Protein AF-A0A2M7B296-F1 (afdb_monomer_lite)

Radius of gyration: 22.3 Å; chains: 1; bounding box: 79×42×44 Å

Secondary structure (DSSP, 8-state):
-HHHHHHHHHHHHHH--------------SS-EEEEEESSSSHHHHHHHHHHHHHHHHTT-EEPPPPPP-EE---S--EEEEE-TTT--EEEE-----PPP---EES-HHHHHHH---SEEEEEETTTEEEEEETTTTEEEEEEE----SS--HHHHHHHHHHHTTSS-----

Foldseek 3Di:
DVVVVVVVVVVCVVVVPPPPPDPPPDPADPQFEEEEAEQFPDPQSVVQSVLLVVLCVVVVHHYDDQPDFDFDFPPAPWDFDDQDLVPSDRDTDRDPDDDDDRGRGRPRVLVSLVRDPGQWYWYGYPPAWIWIAGSVVRDTLDTGGDDDDPVDDSNVSVNVSCCSVVVDPPPDD

Sequence (173 aa):
MIKKFLLFIFAVLLFGCATTRFIVLRDVPKNPVVTVIPATMDKKDLEVADEVTQALINNRVKVIERPAMITQTTKANIKQTGWNPDTGVLGAVTGSGVKGESVSQIGDIVEVYSKTTADYIFVAQYPNRLKIVKRDSNEILFSDIIHSDTNFNIGTDIREILVNLGIIPDIKK

Structure (mmCIF, N/CA/C/O backbone):
data_AF-A0A2M7B296-F1
#
_entry.id   AF-A0A2M7B296-F1
#
loop_
_atom_site.group_PDB
_atom_site.id
_atom_site.type_symbol
_atom_site.label_atom_id
_atom_site.label_alt_id
_atom_site.label_comp_id
_atom_site.label_asym_id
_atom_site.label_entity_id
_atom_site.label_seq_id
_atom_site.pdbx_PDB_ins_code
_atom_site.Cartn_x
_atom_site.Cartn_y
_atom_site.Cartn_z
_atom_site.occupancy
_atom_site.B_iso_or_equiv
_atom_site.auth_seq_id
_atom_site.auth_comp_id
_atom_site.auth_asym_id
_atom_site.auth_atom_id
_atom_site.pdbx_PDB_model_num
ATOM 1 N N . MET A 1 1 ? -62.409 9.547 -1.373 1.00 62.06 1 MET A N 1
ATOM 2 C CA . MET A 1 1 ? -61.189 9.914 -0.608 1.00 62.06 1 MET A CA 1
ATOM 3 C C . MET A 1 1 ? -60.079 8.860 -0.681 1.00 62.06 1 MET A C 1
ATOM 5 O O . MET A 1 1 ? -58.931 9.248 -0.837 1.00 62.06 1 MET A O 1
ATOM 9 N N . ILE A 1 2 ? -60.395 7.559 -0.691 1.00 76.00 2 ILE A N 1
ATOM 10 C CA . ILE A 1 2 ? -59.422 6.442 -0.741 1.00 76.00 2 ILE A CA 1
ATOM 11 C C . ILE A 1 2 ? -58.392 6.505 -1.890 1.00 76.00 2 ILE A C 1
ATOM 13 O O . ILE A 1 2 ? -57.214 6.254 -1.658 1.00 76.00 2 ILE A O 1
ATOM 17 N N . LYS A 1 3 ? -58.779 6.923 -3.107 1.00 72.38 3 LYS A N 1
ATOM 18 C CA . LYS A 1 3 ? -57.836 7.018 -4.245 1.00 72.38 3 LYS A CA 1
ATOM 19 C C . LYS A 1 3 ? -56.689 8.016 -4.027 1.00 72.38 3 LYS A C 1
ATOM 21 O O . LYS A 1 3 ? -55.588 7.770 -4.499 1.00 72.38 3 LYS A O 1
ATOM 26 N N . LYS A 1 4 ? -56.924 9.121 -3.306 1.00 79.25 4 LYS A N 1
ATOM 27 C CA . LYS A 1 4 ? -55.879 10.128 -3.034 1.00 79.25 4 LYS A CA 1
ATOM 28 C C . LYS A 1 4 ? -54.903 9.655 -1.953 1.00 79.25 4 LYS A C 1
ATOM 30 O O . LYS A 1 4 ? -53.720 9.954 -2.033 1.00 79.25 4 LYS A O 1
ATOM 35 N N . PHE A 1 5 ? -55.393 8.870 -0.994 1.00 83.94 5 PHE A N 1
ATOM 36 C CA . PHE A 1 5 ? -54.572 8.281 0.063 1.00 83.94 5 PHE A CA 1
ATOM 37 C C . PHE A 1 5 ? -53.635 7.190 -0.478 1.00 83.94 5 PHE A C 1
ATOM 39 O O . PHE A 1 5 ? -52.455 7.170 -0.141 1.00 83.94 5 PHE A O 1
ATOM 46 N N . LEU A 1 6 ? -54.123 6.348 -1.398 1.00 84.44 6 LEU A N 1
ATOM 47 C CA . LEU A 1 6 ? -53.304 5.309 -2.032 1.00 84.44 6 LEU A CA 1
ATOM 48 C C . LEU A 1 6 ? -52.161 5.901 -2.877 1.00 84.44 6 LEU A C 1
ATOM 50 O O . LEU A 1 6 ? -51.044 5.394 -2.865 1.00 84.44 6 LEU A O 1
ATOM 54 N N . LEU A 1 7 ? -52.436 7.006 -3.578 1.00 83.94 7 LEU A N 1
ATOM 55 C CA . LEU A 1 7 ? -51.459 7.691 -4.429 1.00 83.94 7 LEU A CA 1
ATOM 56 C C . LEU A 1 7 ? -50.367 8.384 -3.596 1.00 83.94 7 LEU A C 1
ATOM 58 O O . LEU A 1 7 ? -49.206 8.400 -3.992 1.00 83.94 7 LEU A O 1
ATOM 62 N N . PHE A 1 8 ? -50.720 8.876 -2.404 1.00 83.81 8 PHE A N 1
ATOM 63 C CA . PHE A 1 8 ? -49.760 9.436 -1.452 1.00 83.81 8 PHE A CA 1
ATOM 64 C C . PHE A 1 8 ? -48.813 8.367 -0.885 1.00 83.81 8 PHE A C 1
ATOM 66 O O . PHE A 1 8 ? -47.603 8.575 -0.865 1.00 83.81 8 PHE A O 1
ATOM 73 N N . ILE A 1 9 ? -49.333 7.194 -0.506 1.00 83.06 9 ILE A N 1
ATOM 74 C CA . ILE A 1 9 ? -48.504 6.069 -0.035 1.00 83.06 9 ILE A CA 1
ATOM 75 C C . ILE A 1 9 ? -47.551 5.589 -1.139 1.00 83.06 9 ILE A C 1
ATOM 77 O O . ILE A 1 9 ? -46.378 5.329 -0.872 1.00 83.06 9 ILE A O 1
ATOM 81 N N . PHE A 1 10 ? -48.027 5.522 -2.385 1.00 80.81 10 PHE A N 1
ATOM 82 C CA . PHE A 1 10 ? -47.198 5.116 -3.519 1.00 80.81 10 PHE A CA 1
ATOM 83 C C . PHE A 1 10 ? -46.075 6.123 -3.814 1.00 80.81 10 PHE A C 1
ATOM 85 O O . PHE A 1 10 ? -44.950 5.724 -4.097 1.00 80.81 10 PHE A O 1
ATOM 92 N N . ALA A 1 11 ? -46.342 7.426 -3.674 1.00 81.06 11 ALA A N 1
ATOM 93 C CA . ALA A 1 11 ? -45.312 8.454 -3.808 1.00 81.06 11 ALA A CA 1
ATOM 94 C C . ALA A 1 11 ? -44.238 8.334 -2.710 1.00 81.06 11 ALA A C 1
ATOM 96 O O . ALA A 1 11 ? -43.049 8.370 -3.014 1.00 81.06 11 ALA A O 1
ATOM 97 N N . VAL A 1 12 ? -44.627 8.112 -1.450 1.00 80.19 12 VAL A N 1
ATOM 98 C CA . VAL A 1 12 ? -43.670 7.952 -0.337 1.00 80.19 12 VAL A CA 1
ATOM 99 C C . VAL A 1 12 ? -42.777 6.716 -0.522 1.00 80.19 12 VAL A C 1
ATOM 101 O O . VAL A 1 12 ? -41.584 6.783 -0.237 1.00 80.19 12 VAL A O 1
ATOM 104 N N . LEU A 1 13 ? -43.311 5.617 -1.068 1.00 76.38 13 LEU A N 1
ATOM 105 C CA . LEU A 1 13 ? -42.523 4.418 -1.386 1.00 76.38 13 LEU A CA 1
ATOM 106 C C . LEU A 1 13 ? -41.502 4.645 -2.512 1.00 76.38 13 LEU A C 1
ATOM 108 O O . LEU A 1 13 ? -40.420 4.066 -2.465 1.00 76.38 13 LEU A O 1
ATOM 112 N N . LEU A 1 14 ? -41.805 5.505 -3.491 1.00 72.88 14 LEU A N 1
ATOM 113 C CA . LEU A 1 14 ? -40.883 5.818 -4.591 1.00 72.88 14 LEU A CA 1
ATOM 114 C C . LEU A 1 14 ? -39.759 6.782 -4.180 1.00 72.88 14 LEU A C 1
ATOM 116 O O . LEU A 1 14 ? -38.642 6.656 -4.674 1.00 72.88 14 LEU A O 1
ATOM 120 N N . PHE A 1 15 ? -40.021 7.711 -3.257 1.00 69.25 15 PHE A N 1
ATOM 121 C CA . PHE A 1 15 ? -39.001 8.642 -2.748 1.00 69.25 15 PHE A CA 1
ATOM 122 C C . PHE A 1 15 ? -38.213 8.098 -1.543 1.00 69.25 15 PHE A C 1
ATOM 124 O O . PHE A 1 15 ? -37.202 8.681 -1.158 1.00 69.25 15 PHE A O 1
ATOM 131 N N . GLY A 1 16 ? -38.637 6.970 -0.964 1.00 59.12 16 GLY A N 1
ATOM 132 C CA . GLY A 1 16 ? -37.998 6.334 0.191 1.00 59.12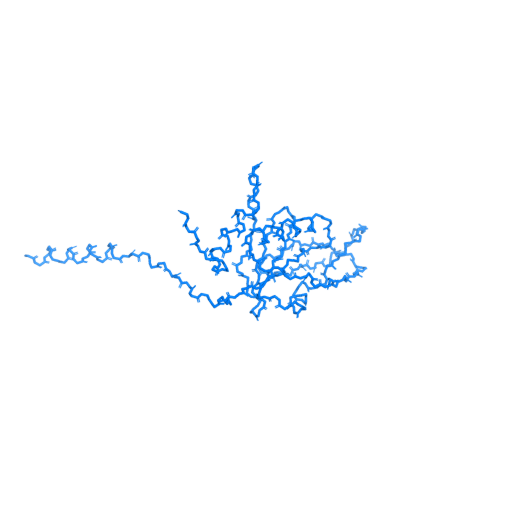 16 GLY A CA 1
ATOM 133 C C . GLY A 1 16 ? -36.736 5.521 -0.114 1.00 59.12 16 GLY A C 1
ATOM 134 O O . GLY A 1 16 ? -36.112 5.017 0.818 1.00 59.12 16 GLY A O 1
ATOM 135 N N . CYS A 1 17 ? -36.319 5.400 -1.380 1.00 64.12 17 CYS A N 1
ATOM 136 C CA . CYS A 1 17 ? -35.066 4.738 -1.750 1.00 64.12 17 CYS A CA 1
ATOM 137 C C . CYS A 1 17 ? -33.862 5.664 -1.493 1.00 64.12 17 CYS A C 1
ATOM 139 O O . CYS A 1 17 ? -33.096 6.000 -2.395 1.00 64.12 17 CYS A O 1
ATOM 141 N N . ALA A 1 18 ? -33.709 6.119 -0.248 1.00 59.28 18 ALA A N 1
ATOM 142 C CA . ALA A 1 18 ? -32.487 6.757 0.204 1.00 59.28 18 ALA A CA 1
ATOM 143 C C . ALA A 1 18 ? -31.373 5.713 0.103 1.00 59.28 18 ALA A C 1
ATOM 145 O O . ALA A 1 18 ? -31.407 4.690 0.784 1.00 59.28 18 ALA A O 1
ATOM 146 N N . THR A 1 19 ? -30.406 5.954 -0.780 1.00 58.03 19 THR A N 1
ATOM 147 C CA . THR A 1 19 ? -29.192 5.149 -0.922 1.00 58.03 19 THR A CA 1
ATOM 148 C C . THR A 1 19 ? -28.532 4.997 0.443 1.00 58.03 19 THR A C 1
ATOM 150 O O . THR A 1 19 ? -27.867 5.917 0.926 1.00 58.03 19 THR A O 1
ATOM 153 N N . THR A 1 20 ? -28.731 3.850 1.087 1.00 54.12 20 THR A N 1
ATOM 154 C CA . THR A 1 20 ? -28.032 3.491 2.314 1.00 54.12 20 THR A CA 1
ATOM 155 C C . THR A 1 20 ? -26.562 3.344 1.956 1.00 54.12 20 THR A C 1
ATOM 157 O O . THR A 1 20 ? -26.158 2.367 1.326 1.00 54.12 20 THR A O 1
ATOM 160 N N . ARG A 1 21 ? -25.751 4.349 2.299 1.00 47.59 21 ARG A N 1
ATOM 161 C CA . ARG A 1 21 ? -24.296 4.235 2.218 1.00 47.59 21 ARG A CA 1
ATOM 162 C C . ARG A 1 21 ? -23.874 3.239 3.289 1.00 47.59 21 ARG A C 1
ATOM 164 O O . ARG A 1 21 ? -23.892 3.559 4.474 1.00 47.59 21 ARG A O 1
ATOM 171 N N . PHE A 1 22 ? -23.549 2.023 2.872 1.00 44.50 22 PHE A N 1
ATOM 172 C CA . PHE A 1 22 ? -22.968 1.028 3.757 1.00 44.50 22 PHE A CA 1
ATOM 173 C C . PHE A 1 22 ? -21.564 1.500 4.132 1.00 44.50 22 PHE A C 1
ATOM 175 O O . PHE A 1 22 ? -20.639 1.436 3.327 1.00 44.50 22 PHE A O 1
ATOM 182 N N . ILE A 1 23 ? -21.409 2.010 5.352 1.00 50.62 23 ILE A N 1
ATOM 183 C CA . ILE A 1 23 ? -20.090 2.139 5.963 1.00 50.62 23 ILE A CA 1
ATOM 184 C C . ILE A 1 23 ? -19.728 0.724 6.396 1.00 50.62 23 ILE A C 1
ATOM 186 O O . ILE A 1 23 ? -20.222 0.233 7.410 1.00 50.62 23 ILE A O 1
ATOM 190 N N . VAL A 1 24 ? -18.928 0.030 5.586 1.00 55.19 24 VAL A N 1
ATOM 191 C CA . VAL A 1 24 ? -18.337 -1.236 6.015 1.00 55.19 24 VAL A CA 1
ATOM 192 C C . VAL A 1 24 ? -17.384 -0.882 7.151 1.00 55.19 24 VAL A C 1
ATOM 194 O O . VAL A 1 24 ? -16.341 -0.273 6.919 1.00 55.19 24 VAL A O 1
ATOM 197 N N . LEU A 1 25 ? -17.782 -1.195 8.386 1.00 58.84 25 LEU A N 1
ATOM 198 C CA . LEU A 1 25 ? -16.917 -1.110 9.560 1.00 58.84 25 LEU A CA 1
ATOM 199 C C . LEU A 1 25 ? -15.736 -2.049 9.316 1.00 58.84 25 LEU A C 1
ATOM 201 O O . LEU A 1 25 ? -15.848 -3.262 9.483 1.00 58.84 25 LEU A O 1
ATOM 205 N N . ARG A 1 26 ? -14.622 -1.492 8.843 1.00 67.12 26 ARG A N 1
ATOM 206 C CA . ARG A 1 26 ? -13.379 -2.236 8.680 1.00 67.12 26 ARG A CA 1
ATOM 207 C C . ARG A 1 26 ? -12.678 -2.308 10.024 1.00 67.12 26 ARG A C 1
ATOM 209 O O . ARG A 1 26 ? -12.535 -1.300 10.712 1.00 67.12 26 ARG A O 1
ATOM 216 N N . ASP A 1 27 ? -12.229 -3.506 10.370 1.00 78.44 27 ASP A N 1
ATOM 217 C CA . ASP A 1 27 ? -11.342 -3.715 11.506 1.00 78.44 27 ASP A CA 1
ATOM 218 C C . ASP A 1 27 ? -9.942 -3.205 11.133 1.00 78.44 27 ASP A C 1
ATOM 220 O O . ASP A 1 27 ? -9.157 -3.903 10.473 1.00 78.44 27 ASP A O 1
ATOM 224 N N . VAL A 1 28 ? -9.701 -1.930 11.451 1.00 81.38 28 VAL A N 1
ATOM 225 C CA . VAL A 1 28 ? -8.430 -1.231 11.255 1.00 81.38 28 VAL A CA 1
ATOM 226 C C . VAL A 1 28 ? -7.710 -1.167 12.606 1.00 81.38 28 VAL A C 1
ATOM 228 O O . VAL A 1 28 ? -8.275 -0.640 13.569 1.00 81.38 28 VAL A O 1
ATOM 231 N N . PRO A 1 29 ? -6.459 -1.654 12.702 1.00 84.12 29 PRO A N 1
ATOM 232 C CA . PRO A 1 29 ? -5.668 -1.543 13.922 1.00 84.12 29 PRO A CA 1
ATOM 233 C C . PRO A 1 29 ? -5.541 -0.089 14.384 1.00 84.12 29 PRO A C 1
ATOM 235 O O . PRO A 1 29 ? -5.391 0.819 13.573 1.00 84.12 29 PRO A O 1
ATOM 238 N N . LYS A 1 30 ? -5.524 0.142 15.703 1.00 81.75 30 LYS A N 1
ATOM 239 C CA . LYS A 1 30 ? -5.441 1.497 16.284 1.00 81.75 30 LYS A CA 1
ATOM 240 C C . LYS A 1 30 ? -4.191 2.280 15.846 1.00 81.75 30 LYS A C 1
ATOM 242 O O . LYS A 1 30 ? -4.230 3.503 15.804 1.00 81.75 30 LYS A O 1
ATOM 247 N N . ASN A 1 31 ? -3.094 1.579 15.555 1.00 85.56 31 ASN A N 1
ATOM 248 C CA . ASN A 1 31 ? -1.836 2.148 15.071 1.00 85.56 31 ASN A CA 1
ATOM 249 C C . ASN A 1 31 ? -1.339 1.317 13.879 1.00 85.56 31 ASN A C 1
ATOM 251 O O . ASN A 1 31 ? -0.482 0.454 14.077 1.00 85.56 31 ASN A O 1
ATOM 255 N N . PRO A 1 32 ? -1.892 1.530 12.676 1.00 89.06 32 PRO A N 1
ATOM 256 C CA . PRO A 1 32 ? -1.582 0.695 11.531 1.00 89.06 32 PRO A CA 1
ATOM 257 C C . PRO A 1 32 ? -0.130 0.900 11.093 1.00 89.06 32 PRO A C 1
ATOM 259 O O . PRO A 1 32 ? 0.356 2.027 10.957 1.00 89.06 32 PRO A O 1
ATOM 262 N N . VAL A 1 33 ? 0.560 -0.211 10.878 1.00 92.44 33 VAL A N 1
ATOM 263 C CA . VAL A 1 33 ? 1.935 -0.270 10.398 1.00 92.44 33 VAL A CA 1
ATOM 264 C C . VAL A 1 33 ? 1.926 -0.707 8.944 1.00 92.44 33 VAL A C 1
ATOM 266 O O . VAL A 1 33 ? 1.234 -1.655 8.576 1.00 92.44 33 VAL A O 1
ATOM 269 N N . VAL A 1 34 ? 2.701 -0.029 8.106 1.00 93.94 34 VAL A N 1
ATOM 270 C CA . VAL A 1 34 ? 2.735 -0.305 6.668 1.00 93.94 34 VAL A CA 1
ATOM 271 C C . VAL A 1 34 ? 4.143 -0.657 6.212 1.00 93.94 34 VAL A C 1
ATOM 273 O O . VAL A 1 34 ? 5.129 -0.181 6.771 1.00 93.94 34 VAL A O 1
ATOM 276 N N . THR A 1 35 ? 4.249 -1.478 5.176 1.00 94.50 35 THR A N 1
ATOM 277 C CA . THR A 1 35 ? 5.496 -1.669 4.430 1.00 94.50 35 THR A CA 1
ATOM 278 C C . THR A 1 35 ? 5.237 -1.401 2.954 1.00 94.50 35 THR A C 1
ATOM 280 O O . THR A 1 35 ? 4.125 -1.625 2.471 1.00 94.50 35 THR A O 1
ATOM 283 N N . VAL A 1 36 ? 6.250 -0.913 2.242 1.00 92.56 36 VAL A N 1
ATOM 284 C CA . VAL A 1 36 ? 6.167 -0.632 0.805 1.00 92.56 36 VAL A CA 1
ATOM 285 C C . VAL A 1 36 ? 7.126 -1.550 0.070 1.00 92.56 36 VAL A C 1
ATOM 287 O O . VAL A 1 36 ? 8.299 -1.633 0.418 1.00 92.56 36 VAL A O 1
ATOM 290 N N . ILE A 1 37 ? 6.629 -2.239 -0.944 1.00 91.25 37 ILE A N 1
ATOM 291 C CA . ILE A 1 37 ? 7.318 -3.290 -1.684 1.00 91.25 37 ILE A CA 1
ATOM 292 C C . ILE A 1 37 ? 7.196 -2.933 -3.172 1.00 91.25 37 ILE A C 1
ATOM 294 O O . ILE A 1 37 ? 6.077 -2.744 -3.648 1.00 91.25 37 ILE A O 1
ATOM 298 N N . PRO A 1 38 ? 8.292 -2.801 -3.933 1.00 89.12 38 PRO A N 1
ATOM 299 C CA . PRO A 1 38 ? 8.180 -2.636 -5.378 1.00 89.12 38 PRO A CA 1
ATOM 300 C C . PRO A 1 38 ? 7.636 -3.921 -6.028 1.00 89.12 38 PRO A C 1
ATOM 302 O O . PRO A 1 38 ? 7.875 -5.028 -5.544 1.00 89.12 38 PRO A O 1
ATOM 305 N N . ALA A 1 39 ? 6.891 -3.797 -7.124 1.00 84.19 39 ALA A N 1
ATOM 306 C CA . ALA A 1 39 ? 6.344 -4.951 -7.839 1.00 84.19 39 ALA A CA 1
ATOM 307 C C . ALA A 1 39 ? 7.422 -5.771 -8.568 1.00 84.19 39 ALA A C 1
ATOM 309 O O . ALA A 1 39 ? 7.248 -6.969 -8.792 1.00 84.19 39 ALA A O 1
ATOM 310 N N . THR A 1 40 ? 8.539 -5.145 -8.931 1.00 80.75 40 THR A N 1
ATOM 311 C CA . THR A 1 40 ? 9.724 -5.800 -9.496 1.00 80.75 40 THR A CA 1
ATOM 312 C C . THR A 1 40 ? 11.001 -5.190 -8.910 1.00 80.75 40 THR A C 1
ATOM 314 O O . THR A 1 40 ? 10.955 -4.177 -8.216 1.00 80.75 40 THR A O 1
ATOM 317 N N . MET A 1 41 ? 12.161 -5.792 -9.186 1.00 80.44 41 MET A N 1
ATOM 318 C CA . MET A 1 41 ? 13.465 -5.217 -8.817 1.00 80.44 41 MET A CA 1
ATOM 319 C C . MET A 1 41 ? 13.963 -4.166 -9.820 1.00 80.44 41 MET A C 1
ATOM 321 O O . MET A 1 41 ? 15.120 -3.744 -9.746 1.00 80.44 41 MET A O 1
ATOM 325 N N . ASP A 1 42 ? 13.124 -3.751 -10.771 1.00 82.44 42 ASP A N 1
ATOM 326 C CA . ASP A 1 42 ? 13.501 -2.741 -11.746 1.00 82.44 42 ASP A CA 1
ATOM 327 C C . ASP A 1 42 ? 13.678 -1.383 -11.063 1.00 82.44 42 ASP A C 1
ATOM 329 O O . ASP A 1 42 ? 12.914 -0.988 -10.180 1.00 82.44 42 ASP A O 1
ATOM 333 N N . LYS A 1 43 ? 14.676 -0.621 -11.523 1.00 84.31 43 LYS A N 1
ATOM 334 C CA . LYS A 1 43 ? 15.012 0.698 -10.967 1.00 84.31 43 LYS A CA 1
ATOM 335 C C . LYS A 1 43 ? 13.794 1.630 -10.874 1.00 84.31 43 LYS A C 1
ATOM 337 O O . LYS A 1 43 ? 13.654 2.346 -9.893 1.00 84.31 43 LYS A O 1
ATOM 342 N N . LYS A 1 44 ? 12.906 1.590 -11.871 1.00 85.12 44 LYS A N 1
ATOM 343 C CA . LYS A 1 44 ? 11.703 2.431 -11.914 1.00 85.12 44 LYS A CA 1
ATOM 344 C C . LYS A 1 44 ? 10.679 2.056 -10.841 1.00 85.12 44 LY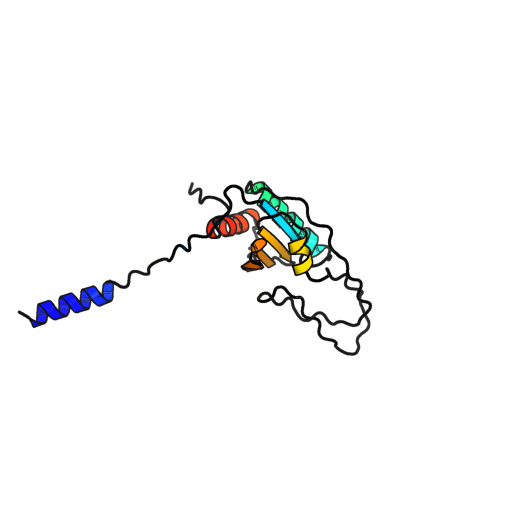S A C 1
ATOM 346 O O . LYS A 1 44 ? 10.088 2.941 -10.240 1.00 85.12 44 LYS A O 1
ATOM 351 N N . ASP A 1 45 ? 10.478 0.765 -10.582 1.00 84.38 45 ASP A N 1
ATOM 352 C CA . ASP A 1 45 ? 9.544 0.311 -9.544 1.00 84.38 45 ASP A CA 1
ATOM 353 C C . ASP A 1 45 ? 10.078 0.639 -8.145 1.00 84.38 45 ASP A C 1
ATOM 355 O O . ASP A 1 45 ? 9.309 1.010 -7.260 1.00 84.38 45 ASP A O 1
ATOM 359 N N . LEU A 1 46 ? 11.401 0.560 -7.962 1.00 86.81 46 LEU A N 1
ATOM 360 C CA . LEU A 1 46 ? 12.076 1.001 -6.740 1.00 86.81 46 LEU A CA 1
ATOM 361 C C . LEU A 1 46 ? 11.892 2.503 -6.491 1.00 86.81 46 LEU A C 1
ATOM 363 O O . LEU A 1 46 ? 11.546 2.880 -5.375 1.00 86.81 46 LEU A O 1
ATOM 367 N N . GLU A 1 47 ? 12.062 3.339 -7.519 1.00 89.00 47 GLU A N 1
ATOM 368 C CA . GLU A 1 47 ? 11.841 4.790 -7.428 1.00 89.00 47 GLU A CA 1
ATOM 369 C C . GLU A 1 47 ? 10.394 5.111 -7.013 1.00 89.00 47 GLU A C 1
ATOM 371 O O . GLU A 1 47 ? 10.180 5.849 -6.053 1.00 89.00 47 GLU A O 1
ATOM 376 N N . VAL A 1 48 ? 9.396 4.476 -7.640 1.00 89.00 48 VAL A N 1
ATOM 377 C CA . VAL A 1 48 ? 7.981 4.664 -7.260 1.00 89.00 48 VAL A CA 1
ATOM 378 C C . VAL A 1 48 ? 7.718 4.163 -5.833 1.00 89.00 48 VAL A C 1
ATOM 380 O O . VAL A 1 48 ? 7.002 4.807 -5.067 1.00 89.00 48 VAL A O 1
ATOM 383 N N . ALA A 1 49 ? 8.308 3.036 -5.424 1.00 90.62 49 ALA A N 1
ATOM 384 C CA . ALA A 1 49 ? 8.190 2.542 -4.051 1.00 90.62 49 ALA A CA 1
ATOM 385 C C . ALA A 1 49 ? 8.803 3.514 -3.023 1.00 90.62 49 ALA A C 1
ATOM 387 O O . ALA A 1 49 ? 8.246 3.693 -1.934 1.00 90.62 49 ALA A O 1
ATOM 388 N N . ASP A 1 50 ? 9.924 4.158 -3.350 1.00 91.25 50 ASP A N 1
ATOM 389 C CA . ASP A 1 50 ? 10.545 5.195 -2.521 1.00 91.25 50 ASP A CA 1
ATOM 390 C C . ASP A 1 50 ? 9.642 6.435 -2.412 1.00 91.25 50 ASP A C 1
ATOM 392 O O . ASP A 1 50 ? 9.418 6.932 -1.307 1.00 91.25 50 ASP A O 1
ATOM 396 N N . GLU A 1 51 ? 9.043 6.887 -3.515 1.00 90.88 51 GLU A N 1
ATOM 397 C CA . GLU A 1 51 ? 8.099 8.013 -3.528 1.00 90.88 51 GLU A CA 1
ATOM 398 C C . GLU A 1 51 ? 6.846 7.734 -2.685 1.00 90.88 51 GLU A C 1
ATOM 400 O O . GLU A 1 51 ? 6.465 8.547 -1.836 1.00 90.88 51 GLU A O 1
ATOM 405 N N . VAL A 1 52 ? 6.246 6.548 -2.841 1.00 91.25 52 VAL A N 1
ATOM 406 C CA . VAL A 1 52 ? 5.123 6.079 -2.010 1.00 91.25 52 VAL A CA 1
ATOM 407 C C . VAL A 1 52 ? 5.530 6.031 -0.534 1.00 91.25 52 VAL A C 1
ATOM 409 O O . VAL A 1 52 ? 4.769 6.464 0.333 1.00 91.25 52 VAL A O 1
ATOM 412 N N . THR A 1 53 ? 6.744 5.563 -0.230 1.00 91.69 53 THR A N 1
ATOM 413 C CA . THR A 1 53 ? 7.274 5.523 1.142 1.00 91.69 53 THR A CA 1
ATOM 414 C C . THR A 1 53 ? 7.352 6.925 1.749 1.00 91.69 53 THR A C 1
ATOM 416 O O . THR A 1 53 ? 6.861 7.145 2.857 1.00 91.69 53 THR A O 1
ATOM 419 N N . GLN A 1 54 ? 7.914 7.892 1.019 1.00 89.88 54 GLN A N 1
ATOM 420 C CA . GLN A 1 54 ? 8.002 9.283 1.472 1.00 89.88 54 GLN A CA 1
ATOM 421 C C . GLN A 1 54 ? 6.617 9.901 1.679 1.00 89.88 54 GLN A C 1
ATOM 423 O O . GLN A 1 54 ? 6.369 10.560 2.689 1.00 89.88 54 GLN A O 1
ATOM 428 N N . ALA A 1 55 ? 5.678 9.647 0.770 1.00 89.75 55 ALA A N 1
ATOM 429 C CA . ALA A 1 55 ? 4.306 10.119 0.893 1.00 89.75 55 ALA A CA 1
ATOM 430 C C . ALA A 1 55 ? 3.581 9.548 2.127 1.00 89.75 55 ALA A C 1
ATOM 432 O O . ALA A 1 55 ? 2.858 10.280 2.807 1.00 89.75 55 ALA A O 1
ATOM 433 N N . LEU A 1 56 ? 3.795 8.273 2.464 1.00 90.88 56 LEU A N 1
ATOM 434 C CA . LEU A 1 56 ? 3.251 7.656 3.679 1.00 90.88 56 LEU A CA 1
ATOM 435 C C . LEU A 1 56 ? 3.837 8.286 4.951 1.00 90.88 56 LEU A C 1
ATOM 437 O O . LEU A 1 56 ? 3.087 8.623 5.871 1.00 90.88 56 LEU A O 1
ATOM 441 N N . ILE A 1 57 ? 5.154 8.517 4.978 1.00 89.62 57 ILE A N 1
ATOM 442 C CA . ILE A 1 57 ? 5.841 9.191 6.091 1.00 89.62 57 ILE A CA 1
ATOM 443 C C . ILE A 1 57 ? 5.313 10.622 6.265 1.00 89.62 57 ILE A C 1
ATOM 445 O O . ILE A 1 57 ? 4.986 11.029 7.382 1.00 89.62 57 ILE A O 1
ATOM 449 N N . ASN A 1 58 ? 5.144 11.367 5.168 1.00 89.00 58 ASN A N 1
ATOM 450 C CA . ASN A 1 58 ? 4.586 12.724 5.179 1.00 89.00 58 ASN A CA 1
ATOM 451 C C . ASN A 1 58 ? 3.143 12.761 5.711 1.00 89.00 58 ASN A C 1
ATOM 453 O O . ASN A 1 58 ? 2.742 13.727 6.362 1.00 89.00 58 ASN A O 1
ATOM 457 N N . ASN A 1 59 ? 2.382 11.683 5.505 1.00 85.19 59 ASN A N 1
ATOM 458 C CA . ASN A 1 59 ? 1.045 11.487 6.067 1.00 85.19 59 ASN A CA 1
ATOM 459 C C . ASN A 1 59 ? 1.053 10.905 7.496 1.00 85.19 59 ASN A C 1
ATOM 461 O O . ASN A 1 59 ? 0.000 10.536 8.016 1.00 85.19 59 ASN A O 1
ATOM 465 N N . ARG A 1 60 ? 2.219 10.865 8.160 1.00 90.25 60 ARG A N 1
ATOM 466 C CA . ARG A 1 60 ? 2.422 10.362 9.533 1.00 90.25 60 ARG A CA 1
ATOM 467 C C . ARG A 1 60 ? 2.035 8.892 9.722 1.00 90.25 60 ARG A C 1
ATOM 469 O O . ARG A 1 60 ? 1.720 8.478 10.837 1.00 90.25 60 ARG A O 1
ATOM 476 N N . VAL A 1 61 ? 2.074 8.100 8.654 1.00 89.00 61 VAL A N 1
ATOM 477 C CA . VAL A 1 61 ? 1.875 6.651 8.732 1.00 89.00 61 VAL A CA 1
ATOM 478 C C . VAL A 1 61 ? 3.190 5.995 9.143 1.00 89.00 61 VAL A C 1
ATOM 480 O O . VAL A 1 61 ? 4.259 6.343 8.640 1.00 89.00 61 VAL A O 1
ATOM 483 N N . LYS A 1 62 ? 3.128 5.035 10.069 1.00 91.62 62 LYS A N 1
ATOM 484 C CA . LYS A 1 62 ? 4.314 4.300 10.511 1.00 91.62 62 LYS A CA 1
ATOM 485 C C . LYS A 1 62 ? 4.732 3.299 9.435 1.00 91.62 62 LYS A C 1
ATOM 487 O O . LYS A 1 62 ? 4.096 2.258 9.284 1.00 91.62 62 LYS A O 1
ATOM 492 N N . VAL A 1 63 ? 5.815 3.603 8.724 1.00 92.00 63 VAL A N 1
ATOM 493 C CA . VAL A 1 63 ? 6.423 2.696 7.741 1.00 92.00 63 VAL A CA 1
ATOM 494 C C . VAL A 1 63 ? 7.526 1.871 8.407 1.00 92.00 63 VAL A C 1
ATOM 496 O O . VAL A 1 63 ? 8.375 2.430 9.100 1.00 92.00 63 VAL A O 1
ATOM 499 N N . ILE A 1 64 ? 7.513 0.551 8.220 1.00 91.56 64 ILE A N 1
ATOM 500 C CA . ILE A 1 64 ? 8.616 -0.338 8.617 1.00 91.56 64 ILE A CA 1
ATOM 501 C C . ILE A 1 64 ? 9.505 -0.687 7.428 1.00 91.56 64 ILE A C 1
ATOM 503 O O . ILE A 1 64 ? 9.120 -0.527 6.269 1.00 91.56 64 ILE A O 1
ATOM 507 N N . GLU A 1 65 ? 10.701 -1.179 7.741 1.00 85.38 65 GLU A N 1
ATOM 508 C CA . GLU A 1 65 ? 11.695 -1.578 6.752 1.00 85.38 65 GLU A CA 1
ATOM 509 C C . GLU A 1 65 ? 11.146 -2.626 5.773 1.00 85.38 65 GLU A C 1
ATOM 511 O O . GLU A 1 65 ? 10.289 -3.452 6.114 1.00 85.38 65 GLU A O 1
ATOM 516 N N . ARG A 1 66 ? 11.621 -2.562 4.526 1.00 81.69 66 ARG A N 1
ATOM 517 C CA . ARG A 1 66 ? 11.218 -3.510 3.487 1.00 81.69 66 ARG A CA 1
ATOM 518 C C . ARG A 1 66 ? 11.797 -4.887 3.811 1.00 81.69 66 ARG A C 1
ATOM 520 O O . ARG A 1 66 ? 12.987 -4.977 4.112 1.00 81.69 66 ARG A O 1
ATOM 527 N N . PRO A 1 67 ? 11.009 -5.967 3.712 1.00 75.56 67 PRO A N 1
ATOM 528 C CA . PRO A 1 67 ? 11.558 -7.309 3.824 1.00 75.56 67 PRO A CA 1
ATOM 529 C C . PRO A 1 67 ? 12.573 -7.564 2.702 1.00 75.56 67 PRO A C 1
ATOM 531 O O . PRO A 1 67 ? 12.416 -7.076 1.580 1.00 75.56 67 PRO A O 1
ATOM 534 N N . ALA A 1 68 ? 13.602 -8.360 2.998 1.00 70.19 68 ALA A N 1
ATOM 535 C CA . ALA A 1 68 ? 14.562 -8.794 1.990 1.00 70.19 68 ALA A CA 1
ATOM 536 C C . ALA A 1 68 ? 13.828 -9.535 0.861 1.00 70.19 68 ALA A C 1
ATOM 538 O O . ALA A 1 68 ? 13.152 -10.542 1.095 1.00 70.19 68 ALA A O 1
ATOM 539 N N . MET A 1 69 ? 13.947 -9.019 -0.360 1.00 64.69 69 MET A N 1
ATOM 540 C CA . MET A 1 69 ? 13.281 -9.594 -1.523 1.00 64.69 69 MET A CA 1
ATOM 541 C C . MET A 1 69 ? 13.999 -10.865 -1.964 1.00 64.69 69 MET A C 1
ATOM 543 O O . MET A 1 69 ? 15.224 -10.897 -2.074 1.00 64.69 69 MET A O 1
ATOM 547 N N . ILE A 1 70 ? 13.230 -11.926 -2.210 1.00 58.88 70 ILE A N 1
ATOM 548 C CA . ILE A 1 70 ? 13.776 -13.173 -2.740 1.00 58.88 70 ILE A CA 1
ATOM 549 C C . ILE A 1 70 ? 13.947 -12.992 -4.241 1.00 58.88 70 ILE A C 1
ATOM 551 O O . ILE A 1 70 ? 12.970 -12.983 -4.990 1.00 58.88 70 ILE A O 1
ATOM 555 N N . THR A 1 71 ? 15.187 -12.874 -4.690 1.00 54.03 71 THR A N 1
ATOM 556 C CA . THR A 1 71 ? 15.489 -12.910 -6.116 1.00 54.03 71 THR A CA 1
ATOM 557 C C . THR A 1 71 ? 15.462 -14.360 -6.587 1.00 54.03 71 THR A C 1
ATOM 559 O O . THR A 1 71 ? 16.373 -15.128 -6.275 1.00 54.03 71 THR A O 1
ATOM 562 N N . GLN A 1 72 ? 14.430 -14.762 -7.332 1.00 48.78 72 GLN A N 1
ATOM 563 C CA . GLN A 1 72 ? 14.469 -16.036 -8.048 1.00 48.78 72 GLN A CA 1
ATOM 564 C C . GLN A 1 72 ? 15.037 -15.783 -9.444 1.00 48.78 72 GLN A C 1
ATOM 566 O O . GLN A 1 72 ? 14.361 -15.283 -10.338 1.00 48.78 72 GLN A O 1
ATOM 571 N N . THR A 1 73 ? 16.309 -16.124 -9.643 1.00 41.31 73 THR A N 1
ATOM 572 C CA . THR A 1 73 ? 16.945 -16.080 -10.964 1.00 41.31 73 THR A CA 1
ATOM 573 C C . THR A 1 73 ? 16.517 -17.304 -11.775 1.00 41.31 73 THR A C 1
ATOM 575 O O . THR A 1 73 ? 17.245 -18.294 -11.871 1.00 41.31 73 THR A O 1
ATOM 578 N N . THR A 1 74 ? 15.325 -17.283 -12.362 1.00 42.59 74 THR A N 1
ATOM 579 C CA . THR A 1 74 ? 14.895 -18.324 -13.302 1.00 42.59 74 THR A CA 1
ATOM 580 C C . THR A 1 74 ? 15.597 -18.117 -14.647 1.00 42.59 74 THR A C 1
ATOM 582 O O . THR A 1 74 ? 15.258 -17.230 -15.422 1.00 42.59 74 THR A O 1
ATOM 585 N N . LYS A 1 75 ? 16.576 -18.975 -14.974 1.00 38.66 75 LYS A N 1
ATOM 586 C CA . LYS A 1 75 ? 17.179 -19.096 -16.322 1.00 38.66 75 LYS A CA 1
ATOM 587 C C . LYS A 1 75 ? 16.214 -19.751 -17.330 1.00 38.66 75 LYS A C 1
ATOM 589 O O . LYS A 1 75 ? 16.589 -20.678 -18.044 1.00 38.66 75 LYS A O 1
ATOM 594 N N . ALA A 1 76 ? 14.961 -19.316 -17.378 1.00 41.97 76 ALA A N 1
ATOM 595 C CA . ALA A 1 76 ? 13.976 -19.826 -18.322 1.00 41.97 76 ALA A CA 1
ATOM 596 C C . ALA A 1 76 ? 13.436 -18.675 -19.173 1.00 41.97 76 ALA A C 1
ATOM 598 O O . ALA A 1 76 ? 13.164 -17.598 -18.654 1.00 41.97 76 ALA A O 1
ATOM 599 N N . ASN A 1 77 ? 13.291 -18.921 -20.480 1.00 40.09 77 ASN A N 1
ATOM 600 C CA . ASN A 1 77 ? 12.680 -18.021 -21.463 1.00 40.09 77 ASN A CA 1
ATOM 601 C C . ASN A 1 77 ? 11.192 -17.789 -21.129 1.00 40.09 77 ASN A C 1
ATOM 603 O O . ASN A 1 77 ? 10.309 -18.326 -21.794 1.00 40.09 77 ASN A O 1
ATOM 607 N N . ILE A 1 78 ? 10.904 -17.046 -20.065 1.00 46.31 78 ILE A N 1
ATOM 608 C CA . ILE A 1 78 ? 9.546 -16.709 -19.652 1.00 46.31 78 ILE A CA 1
ATOM 609 C C . ILE A 1 78 ? 9.256 -15.323 -20.215 1.00 46.31 78 ILE A C 1
ATOM 611 O O . ILE A 1 78 ? 9.810 -14.324 -19.761 1.00 46.31 78 ILE A O 1
ATOM 615 N N . LYS A 1 79 ? 8.386 -15.258 -21.227 1.00 42.88 79 LYS A N 1
ATOM 616 C CA . LYS A 1 79 ? 7.777 -13.987 -21.620 1.00 42.88 79 LYS A CA 1
ATOM 617 C C . LYS A 1 79 ? 6.824 -13.577 -20.500 1.00 42.88 79 LYS A C 1
ATOM 619 O O . LYS A 1 79 ? 5.872 -14.295 -20.203 1.00 42.88 79 LYS A O 1
ATOM 624 N N . GLN A 1 80 ? 7.100 -12.432 -19.887 1.00 49.62 80 GLN A N 1
ATOM 625 C CA . GLN A 1 80 ? 6.239 -11.795 -18.899 1.00 49.62 80 GLN A CA 1
ATOM 626 C C . GLN A 1 80 ? 4.913 -11.419 -19.570 1.00 49.62 80 GLN A C 1
ATOM 628 O O . GLN A 1 80 ? 4.844 -10.464 -20.342 1.00 49.62 80 GLN A O 1
ATOM 633 N N . THR A 1 81 ? 3.851 -12.173 -19.304 1.00 42.34 81 THR A N 1
ATOM 634 C CA . THR A 1 81 ? 2.496 -11.736 -19.638 1.00 42.34 81 THR A CA 1
ATOM 635 C C . THR A 1 81 ? 1.921 -11.075 -18.405 1.00 42.34 81 THR A C 1
ATOM 637 O O . THR A 1 81 ? 1.591 -11.781 -17.464 1.00 42.34 81 THR A O 1
ATOM 640 N N . GLY A 1 82 ? 1.864 -9.741 -18.431 1.00 49.56 82 GLY A N 1
ATOM 641 C CA . GLY A 1 82 ? 0.965 -8.884 -17.651 1.00 49.56 82 GLY A CA 1
ATOM 642 C C . GLY A 1 82 ? 0.795 -9.197 -16.161 1.00 49.56 82 GLY A C 1
ATOM 643 O O . GLY A 1 82 ? 0.280 -10.237 -15.767 1.00 49.56 82 GLY A O 1
ATOM 644 N N . TRP A 1 83 ? 1.114 -8.220 -15.314 1.00 48.81 83 TRP A N 1
ATOM 645 C CA . TRP A 1 83 ? 0.612 -8.206 -13.941 1.00 48.81 83 TRP A CA 1
ATOM 646 C C . TRP A 1 83 ? -0.911 -8.398 -13.940 1.00 48.81 83 TRP A C 1
ATOM 648 O O . TRP A 1 83 ? -1.624 -7.620 -14.575 1.00 48.81 83 TRP A O 1
ATOM 658 N N . ASN A 1 84 ? -1.392 -9.450 -13.268 1.00 55.28 84 ASN A N 1
ATOM 659 C CA . ASN A 1 84 ? -2.816 -9.659 -13.052 1.00 55.28 84 ASN A CA 1
ATOM 660 C C . ASN A 1 84 ? -3.214 -8.942 -11.745 1.00 55.28 84 ASN A C 1
ATOM 662 O O . ASN A 1 84 ? -2.884 -9.441 -10.660 1.00 55.28 84 ASN A O 1
ATOM 666 N N . PRO A 1 85 ? -3.896 -7.782 -11.818 1.00 51.53 85 PRO A N 1
ATOM 667 C CA . PRO A 1 85 ? -4.251 -7.001 -10.634 1.00 51.53 85 PRO A CA 1
ATOM 668 C C . PRO A 1 85 ? -5.155 -7.786 -9.669 1.00 51.53 85 PRO A C 1
ATOM 670 O O . PRO A 1 85 ? -4.998 -7.658 -8.449 1.00 51.53 85 PRO A O 1
ATOM 673 N N . ASP A 1 86 ? -5.996 -8.678 -10.204 1.00 47.16 86 ASP A N 1
ATOM 674 C CA . ASP A 1 86 ? -7.017 -9.424 -9.459 1.00 47.16 86 ASP A CA 1
ATOM 675 C C . ASP A 1 86 ? -6.425 -10.537 -8.586 1.00 47.16 86 ASP A C 1
ATOM 677 O O . ASP A 1 86 ? -6.961 -10.856 -7.528 1.00 47.16 86 ASP A O 1
ATOM 681 N N . THR A 1 87 ? -5.294 -11.121 -8.996 1.00 50.75 87 THR A N 1
ATOM 682 C CA . THR A 1 87 ? -4.644 -12.223 -8.259 1.00 50.75 87 THR A CA 1
ATOM 683 C C . THR A 1 87 ? -3.348 -11.804 -7.575 1.00 50.75 87 THR A C 1
ATOM 685 O O . THR A 1 87 ? -2.907 -12.464 -6.643 1.00 50.75 87 THR A O 1
ATOM 688 N N . GLY A 1 88 ? -2.719 -10.698 -7.995 1.00 47.91 88 GLY A N 1
ATOM 689 C CA . GLY A 1 88 ? -1.395 -10.307 -7.495 1.00 47.91 88 GLY A CA 1
ATOM 690 C C . GLY A 1 88 ? -0.257 -11.221 -7.944 1.00 47.91 88 GLY A C 1
ATOM 691 O O . GLY A 1 88 ? 0.879 -10.996 -7.539 1.00 47.91 88 GLY A O 1
ATOM 692 N N . VAL A 1 89 ? -0.550 -12.210 -8.790 1.00 47.38 89 VAL A N 1
ATOM 693 C CA . VAL A 1 89 ? 0.428 -13.142 -9.343 1.00 47.38 89 VAL A CA 1
ATOM 694 C C . VAL A 1 89 ? 0.915 -12.597 -10.684 1.00 47.38 89 VAL A C 1
ATOM 696 O O . VAL A 1 89 ? 0.125 -12.194 -11.542 1.00 47.38 89 VAL A O 1
ATOM 699 N N . LEU A 1 90 ? 2.234 -12.585 -10.879 1.00 52.00 90 LEU A N 1
ATOM 700 C CA . LEU A 1 90 ? 2.835 -12.394 -12.197 1.00 52.00 90 LEU A CA 1
ATOM 701 C C . LEU A 1 90 ? 2.672 -13.709 -12.972 1.00 52.00 90 LEU A C 1
ATOM 703 O O . LEU A 1 90 ? 3.304 -14.712 -12.648 1.00 52.00 90 LEU A O 1
ATOM 707 N N . GLY A 1 91 ? 1.781 -13.730 -13.964 1.00 41.72 91 GLY A N 1
ATOM 708 C CA . GLY A 1 91 ? 1.541 -14.921 -14.776 1.00 41.72 91 GLY A CA 1
ATOM 709 C C . GLY A 1 91 ? 2.760 -15.265 -15.636 1.00 41.72 91 GLY A C 1
ATOM 710 O O . GLY A 1 91 ? 3.155 -14.485 -16.503 1.00 41.72 91 GLY A O 1
ATOM 711 N N . ALA A 1 92 ? 3.345 -16.445 -15.423 1.00 38.56 92 ALA A N 1
ATOM 712 C CA . ALA A 1 92 ? 4.370 -17.006 -16.296 1.00 38.56 92 ALA A CA 1
ATOM 713 C C . ALA A 1 92 ? 3.710 -17.864 -17.387 1.00 38.56 92 ALA A C 1
ATOM 715 O O . ALA A 1 92 ? 3.125 -18.904 -17.089 1.00 38.56 92 ALA A O 1
ATOM 716 N N . VAL A 1 93 ? 3.827 -17.461 -18.657 1.00 43.56 93 VAL A N 1
ATOM 717 C CA . VAL A 1 93 ? 3.499 -18.322 -19.804 1.00 43.56 93 VAL A CA 1
ATOM 718 C C . VAL A 1 93 ? 4.805 -18.789 -20.444 1.00 43.56 93 VAL A C 1
ATOM 720 O O . VAL A 1 93 ? 5.628 -17.986 -20.892 1.00 43.56 93 VAL A O 1
ATOM 723 N N . THR A 1 94 ? 5.007 -20.105 -20.488 1.00 39.72 94 THR A N 1
ATOM 724 C CA . THR A 1 94 ? 6.116 -20.779 -21.175 1.00 39.72 94 THR A CA 1
ATOM 725 C C . THR A 1 94 ? 5.963 -20.638 -22.691 1.00 39.72 94 THR A C 1
ATOM 727 O O . THR A 1 94 ? 5.454 -21.515 -23.381 1.00 39.72 94 THR A O 1
ATOM 730 N N . GLY A 1 95 ? 6.391 -19.495 -23.227 1.00 36.41 95 GLY A N 1
ATOM 731 C CA . GLY A 1 95 ? 6.469 -19.249 -24.665 1.00 36.41 95 GLY A CA 1
ATOM 732 C C . GLY A 1 95 ? 7.827 -19.663 -25.224 1.00 36.41 95 GLY A C 1
ATOM 733 O O . GLY A 1 95 ? 8.837 -19.018 -24.947 1.00 36.41 95 GLY A O 1
ATOM 734 N N . SER A 1 96 ? 7.863 -20.716 -26.042 1.00 38.81 96 SER A N 1
ATOM 735 C CA . SER A 1 96 ? 9.064 -21.140 -26.764 1.00 38.81 96 SER A CA 1
ATOM 736 C C . SER A 1 96 ? 9.607 -20.023 -27.669 1.00 38.81 96 SER A C 1
ATOM 738 O O . SER A 1 96 ? 9.016 -19.694 -28.691 1.00 38.81 96 SER A O 1
ATOM 740 N N . GLY A 1 97 ? 10.777 -19.494 -27.298 1.00 43.06 97 GLY A N 1
ATOM 741 C CA . GLY A 1 97 ? 11.765 -18.912 -28.210 1.00 43.06 97 GLY A CA 1
ATOM 742 C C . GLY A 1 97 ? 11.644 -17.418 -28.513 1.00 43.06 97 GLY A C 1
ATOM 743 O O . GLY A 1 97 ? 10.996 -17.057 -29.481 1.00 43.06 97 GLY A O 1
ATOM 744 N N . VAL A 1 98 ? 12.375 -16.571 -27.770 1.00 38.06 98 VAL A N 1
ATOM 745 C CA . VAL A 1 98 ? 13.084 -15.363 -28.263 1.00 38.06 98 VAL A CA 1
ATOM 746 C C . VAL A 1 98 ? 14.261 -15.080 -27.304 1.00 38.06 98 VAL A C 1
ATOM 748 O O . VAL A 1 98 ? 14.119 -15.290 -26.104 1.00 38.06 98 VAL A O 1
ATOM 751 N N . LYS A 1 99 ? 15.419 -14.647 -27.836 1.00 39.94 99 LYS A N 1
ATOM 752 C CA . LYS A 1 99 ? 16.659 -14.284 -27.110 1.00 39.94 99 LYS A CA 1
ATOM 753 C C . LYS A 1 99 ? 16.399 -13.378 -25.894 1.00 39.94 99 LYS A C 1
ATOM 755 O O . LYS A 1 99 ? 15.698 -12.380 -26.014 1.00 39.94 99 LYS A O 1
ATOM 760 N N . GLY A 1 100 ? 16.996 -13.760 -24.763 1.00 38.72 100 GLY A N 1
ATOM 761 C CA . GLY A 1 100 ? 16.666 -13.288 -23.421 1.00 38.72 100 GLY A CA 1
ATOM 762 C C . GLY A 1 100 ? 17.396 -12.036 -22.936 1.00 38.72 100 GLY A C 1
ATOM 763 O O . GLY A 1 100 ? 18.612 -11.907 -23.073 1.00 38.72 100 GLY A O 1
ATOM 764 N N . GLU A 1 101 ? 16.620 -11.183 -22.275 1.00 35.50 101 GLU A N 1
ATOM 765 C CA . GLU A 1 101 ? 17.063 -10.284 -21.212 1.00 35.50 101 GLU A CA 1
ATOM 766 C C . GLU A 1 101 ? 16.796 -10.981 -19.868 1.00 35.50 101 GLU A C 1
ATOM 768 O O . GLU A 1 101 ? 15.726 -11.553 -19.651 1.00 35.50 101 GLU A O 1
ATOM 773 N N . SER A 1 102 ? 17.790 -10.992 -18.978 1.00 37.53 102 SER A N 1
ATOM 774 C CA . SER A 1 102 ? 17.660 -11.558 -17.631 1.00 37.53 102 SER A CA 1
ATOM 775 C C . SER A 1 102 ? 16.802 -10.633 -16.770 1.00 37.53 102 SER A C 1
ATOM 777 O O . SER A 1 102 ? 17.313 -9.666 -16.211 1.00 37.53 102 SER A O 1
ATOM 779 N N . VAL A 1 103 ? 15.507 -10.920 -16.652 1.00 43.09 103 VAL A N 1
ATOM 780 C CA . VAL A 1 103 ? 14.618 -10.203 -15.728 1.00 43.09 103 VAL A CA 1
ATOM 781 C C . VAL A 1 103 ? 14.751 -10.830 -14.342 1.00 43.09 103 VAL A C 1
ATOM 783 O O . VAL A 1 103 ? 14.451 -12.007 -14.143 1.00 43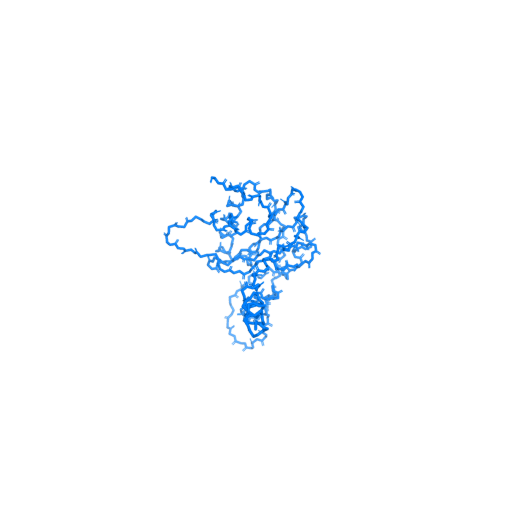.09 103 VAL A O 1
ATOM 786 N N . SER A 1 104 ? 15.234 -10.046 -13.380 1.00 41.91 104 SER A N 1
ATOM 787 C CA . SER A 1 104 ? 15.305 -10.427 -11.969 1.00 41.91 104 SER A CA 1
ATOM 788 C C . SER A 1 104 ? 13.900 -10.362 -11.367 1.00 41.91 104 SER A C 1
ATOM 790 O O . SER A 1 104 ? 13.472 -9.313 -10.887 1.00 41.91 104 SER A O 1
ATOM 792 N N . GLN A 1 105 ? 13.162 -11.470 -11.418 1.00 49.25 105 GLN A N 1
ATOM 793 C CA . GLN A 1 105 ? 11.825 -11.552 -10.834 1.00 49.25 105 GLN A CA 1
ATOM 794 C C . GLN A 1 105 ? 11.915 -11.695 -9.309 1.00 49.25 105 GLN A C 1
ATOM 796 O O . GLN A 1 105 ? 12.703 -12.486 -8.780 1.00 49.25 105 GLN A O 1
ATOM 801 N N . ILE A 1 106 ? 11.090 -10.922 -8.600 1.00 50.69 106 ILE A N 1
ATOM 802 C CA . ILE A 1 106 ? 10.797 -11.181 -7.190 1.00 50.69 106 ILE A CA 1
ATOM 803 C C . ILE A 1 106 ? 10.019 -12.500 -7.183 1.00 50.69 106 ILE A C 1
ATOM 805 O O . ILE A 1 106 ? 8.975 -12.598 -7.832 1.00 50.69 106 ILE A O 1
ATOM 809 N N . GLY A 1 107 ? 10.562 -13.530 -6.527 1.00 52.44 107 GLY A N 1
ATOM 810 C CA . GLY A 1 107 ? 9.823 -14.771 -6.280 1.00 52.44 107 GLY A CA 1
ATOM 811 C C . GLY A 1 107 ? 8.490 -14.445 -5.612 1.00 52.44 107 GLY A C 1
ATOM 812 O O . GLY A 1 107 ? 8.436 -13.457 -4.888 1.00 52.44 107 GLY A O 1
ATOM 813 N N . ASP A 1 108 ? 7.446 -15.224 -5.919 1.00 62.16 108 ASP A N 1
ATOM 814 C CA . ASP A 1 108 ? 6.041 -15.019 -5.526 1.00 62.16 108 ASP A CA 1
ATOM 815 C C . ASP A 1 108 ? 5.850 -13.907 -4.477 1.00 62.16 108 ASP A C 1
ATOM 817 O O . ASP A 1 108 ? 6.159 -14.088 -3.299 1.00 62.16 108 ASP A O 1
ATOM 821 N N . ILE A 1 109 ? 5.389 -12.727 -4.910 1.00 64.62 109 ILE A N 1
ATOM 822 C CA . ILE A 1 109 ? 5.199 -11.547 -4.048 1.00 64.62 109 ILE A CA 1
ATOM 823 C C . ILE A 1 109 ? 4.380 -11.893 -2.790 1.00 64.62 109 ILE A C 1
ATOM 825 O O . ILE A 1 109 ? 4.580 -11.287 -1.736 1.00 64.62 109 ILE A O 1
ATOM 829 N N . VAL A 1 110 ? 3.513 -12.906 -2.879 1.00 67.19 110 VAL A N 1
ATOM 830 C CA . VAL A 1 110 ? 2.733 -13.437 -1.758 1.00 67.19 110 VAL A CA 1
ATOM 831 C C . VAL A 1 110 ? 3.627 -14.049 -0.671 1.00 67.19 110 VAL A C 1
ATOM 833 O O . VAL A 1 110 ? 3.358 -13.875 0.517 1.00 67.19 110 VAL A O 1
ATOM 836 N N . GLU A 1 111 ? 4.740 -14.694 -1.027 1.00 69.25 111 GLU A N 1
ATOM 837 C CA . GLU A 1 111 ? 5.721 -15.187 -0.054 1.00 69.25 111 GLU A CA 1
ATOM 838 C C . GLU A 1 111 ? 6.351 -14.021 0.721 1.00 69.25 111 GLU A C 1
ATOM 840 O O . GLU A 1 111 ? 6.547 -14.103 1.935 1.00 69.25 111 GLU A O 1
ATOM 845 N N . VAL A 1 112 ? 6.604 -12.892 0.053 1.00 74.81 112 VAL A N 1
ATOM 846 C CA . VAL A 1 112 ? 7.154 -11.689 0.695 1.00 74.81 112 VAL A CA 1
ATOM 847 C C . VAL A 1 112 ? 6.159 -11.091 1.699 1.00 74.81 112 VAL A C 1
ATOM 849 O O . VAL A 1 112 ? 6.580 -10.576 2.738 1.00 74.81 112 VAL A O 1
ATOM 852 N N . TYR A 1 113 ? 4.847 -11.229 1.465 1.00 79.62 113 TYR A N 1
ATOM 853 C CA . TYR A 1 113 ? 3.820 -10.766 2.409 1.00 79.62 113 TYR A CA 1
ATOM 854 C C . TYR A 1 113 ? 3.905 -11.463 3.764 1.00 79.62 113 TYR A C 1
ATOM 856 O O . TYR A 1 113 ? 3.684 -10.837 4.799 1.00 79.62 113 TYR A O 1
ATOM 864 N N . SER A 1 114 ? 4.284 -12.741 3.772 1.00 77.69 114 SER A N 1
ATOM 865 C CA . SER A 1 114 ? 4.428 -13.516 5.008 1.00 77.69 114 SER A CA 1
ATOM 866 C C . SER A 1 114 ? 5.656 -13.120 5.842 1.00 77.69 114 SER A C 1
ATOM 868 O O . SER A 1 114 ? 5.717 -13.423 7.031 1.00 77.69 114 SER A O 1
ATOM 870 N N . LYS A 1 115 ? 6.635 -12.432 5.236 1.00 81.94 115 LYS A N 1
ATOM 871 C CA . LYS A 1 115 ? 7.908 -12.060 5.880 1.00 81.94 115 LYS A CA 1
ATOM 872 C C . LYS A 1 115 ? 7.872 -10.709 6.586 1.00 81.94 115 LYS A C 1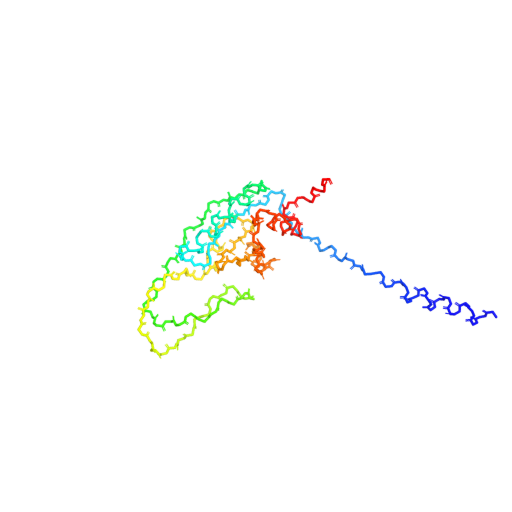
ATOM 874 O O . LYS A 1 115 ? 8.805 -10.384 7.315 1.00 81.94 115 LYS A O 1
ATOM 879 N N . THR A 1 116 ? 6.834 -9.909 6.358 1.00 85.81 116 THR A N 1
ATOM 880 C CA . THR A 1 116 ? 6.679 -8.598 6.991 1.00 85.81 116 THR A CA 1
ATOM 881 C C . THR A 1 116 ? 5.754 -8.672 8.203 1.00 85.81 116 THR A C 1
ATOM 883 O O . THR A 1 116 ? 4.800 -9.443 8.230 1.00 85.81 116 THR A O 1
ATOM 886 N N . THR A 1 117 ? 6.023 -7.844 9.212 1.00 88.56 117 THR A N 1
ATOM 887 C CA . THR A 1 117 ? 5.159 -7.669 10.391 1.00 88.56 117 THR A CA 1
ATOM 888 C C . THR A 1 117 ? 4.157 -6.522 10.227 1.00 88.56 117 THR A C 1
ATOM 890 O O . THR A 1 117 ? 3.444 -6.200 11.173 1.00 88.56 117 THR A O 1
ATOM 893 N N . ALA A 1 118 ? 4.100 -5.889 9.050 1.00 91.50 118 ALA A N 1
ATOM 894 C CA . ALA A 1 118 ? 3.172 -4.797 8.764 1.00 91.50 118 ALA A CA 1
ATOM 895 C C . ALA A 1 118 ? 1.707 -5.262 8.772 1.00 91.50 118 ALA A C 1
ATOM 897 O O . ALA A 1 118 ? 1.404 -6.398 8.425 1.00 91.50 118 ALA A O 1
ATOM 898 N N . ASP A 1 119 ? 0.780 -4.364 9.093 1.00 92.00 119 ASP A N 1
ATOM 899 C CA . ASP A 1 119 ? -0.660 -4.605 8.955 1.00 92.00 119 ASP A CA 1
ATOM 900 C C . ASP A 1 119 ? -1.099 -4.508 7.487 1.00 92.00 119 ASP A C 1
ATOM 902 O O . ASP A 1 119 ? -1.953 -5.270 7.023 1.00 92.00 119 ASP A O 1
ATOM 906 N N . TYR A 1 120 ? -0.478 -3.586 6.743 1.00 92.31 120 TYR A N 1
ATOM 907 C CA . TYR A 1 120 ? -0.757 -3.345 5.331 1.00 92.31 120 TYR A CA 1
ATOM 908 C C . TYR A 1 120 ? 0.510 -3.349 4.486 1.00 92.31 120 TYR A C 1
ATOM 910 O O . TYR A 1 120 ? 1.579 -2.894 4.902 1.00 92.31 120 TYR A O 1
ATOM 918 N N . ILE A 1 121 ? 0.359 -3.819 3.256 1.00 92.50 121 ILE A N 1
ATOM 919 C CA . ILE A 1 121 ? 1.435 -3.928 2.283 1.00 92.50 121 ILE A CA 1
ATOM 920 C C . ILE A 1 121 ? 1.062 -3.097 1.066 1.00 92.50 121 ILE A C 1
ATOM 922 O O . ILE A 1 121 ? 0.033 -3.331 0.434 1.00 92.50 121 ILE A O 1
ATOM 926 N N . PHE A 1 122 ? 1.911 -2.129 0.750 1.00 92.62 122 PHE A N 1
ATOM 927 C CA . PHE A 1 122 ? 1.791 -1.261 -0.411 1.00 92.62 122 PHE A CA 1
ATOM 928 C C . PHE A 1 122 ? 2.700 -1.816 -1.500 1.00 92.62 122 PHE A C 1
ATOM 930 O O . PHE A 1 122 ? 3.917 -1.809 -1.350 1.00 92.62 122 PHE A O 1
ATOM 937 N N . VAL A 1 123 ? 2.117 -2.314 -2.582 1.00 90.94 123 VAL A N 1
ATOM 938 C CA . VAL A 1 123 ? 2.843 -2.804 -3.752 1.00 90.94 123 VAL A CA 1
ATOM 939 C C . VAL A 1 123 ? 2.844 -1.711 -4.808 1.00 90.94 123 VAL A C 1
ATOM 941 O O . VAL A 1 123 ? 1.787 -1.372 -5.340 1.00 90.94 123 VAL A O 1
ATOM 944 N N . ALA A 1 124 ? 4.016 -1.148 -5.079 1.00 90.25 124 ALA A N 1
ATOM 945 C CA . ALA A 1 124 ? 4.192 -0.014 -5.980 1.00 90.25 124 ALA A CA 1
ATOM 946 C C . ALA A 1 124 ? 4.825 -0.456 -7.306 1.00 90.25 124 ALA A C 1
ATOM 948 O O . ALA A 1 124 ? 5.791 -1.217 -7.313 1.00 90.25 124 ALA A O 1
ATOM 949 N N . GLN A 1 125 ? 4.288 0.019 -8.427 1.00 87.06 125 GLN A N 1
ATOM 950 C CA . GLN A 1 125 ? 4.763 -0.329 -9.764 1.00 87.06 125 GLN A CA 1
ATOM 951 C C . GLN A 1 125 ? 4.730 0.887 -10.695 1.00 87.06 125 GLN A C 1
ATOM 953 O O . GLN A 1 125 ? 3.754 1.636 -10.734 1.00 87.06 125 GLN A O 1
ATOM 958 N N . TYR A 1 126 ? 5.762 1.051 -11.513 1.00 83.19 126 TYR A N 1
ATOM 959 C CA . TYR A 1 126 ? 5.809 2.045 -12.577 1.00 83.19 126 TYR A CA 1
ATOM 960 C C . TYR A 1 126 ? 4.760 1.746 -13.679 1.00 83.19 126 TYR A C 1
ATOM 962 O O . TYR A 1 126 ? 4.557 0.587 -14.048 1.00 83.19 126 TYR A O 1
ATOM 970 N N . PRO A 1 127 ? 4.086 2.758 -14.268 1.00 80.75 127 PRO A N 1
ATOM 971 C CA . PRO A 1 127 ? 4.309 4.188 -14.074 1.00 80.75 127 PRO A CA 1
ATOM 972 C C . PRO A 1 127 ? 3.766 4.774 -12.774 1.00 80.75 127 PRO A C 1
ATOM 974 O O . PRO A 1 127 ? 4.434 5.649 -12.264 1.00 80.75 127 PRO A O 1
ATOM 977 N N . ASN A 1 128 ? 2.629 4.317 -12.240 1.00 83.12 128 ASN A N 1
ATOM 978 C CA . ASN A 1 128 ? 2.027 4.828 -10.990 1.00 83.12 128 ASN A CA 1
ATOM 979 C C . ASN A 1 128 ? 0.959 3.862 -10.440 1.00 83.12 128 ASN A C 1
ATOM 981 O O . ASN A 1 128 ? -0.095 4.265 -9.958 1.00 83.12 128 ASN A O 1
ATOM 985 N N . ARG A 1 129 ? 1.150 2.556 -10.602 1.00 85.19 129 ARG A N 1
ATOM 986 C CA . ARG A 1 129 ? 0.205 1.552 -10.108 1.00 85.19 129 ARG A CA 1
ATOM 987 C C . ARG A 1 129 ? 0.482 1.292 -8.636 1.00 85.19 129 ARG A C 1
ATOM 989 O O . ARG A 1 129 ? 1.623 1.039 -8.252 1.00 85.19 129 ARG A O 1
ATOM 996 N N . LEU A 1 130 ? -0.571 1.330 -7.831 1.00 88.88 130 LEU A N 1
ATOM 997 C CA . LEU A 1 130 ? -0.507 0.987 -6.421 1.00 88.88 130 LEU A CA 1
ATOM 998 C C . LEU A 1 130 ? -1.540 -0.082 -6.102 1.00 88.88 130 LEU A C 1
ATOM 1000 O O . LEU A 1 130 ? -2.715 0.026 -6.451 1.00 88.88 130 LEU A O 1
ATOM 1004 N N . LYS A 1 131 ? -1.092 -1.089 -5.364 1.00 89.31 131 LYS A N 1
ATOM 1005 C CA . LYS A 1 131 ? -1.950 -2.085 -4.743 1.00 89.31 131 LYS A CA 1
ATOM 1006 C C . LYS A 1 131 ? -1.746 -2.069 -3.234 1.00 89.31 131 LYS A C 1
ATOM 1008 O O . LYS A 1 131 ? -0.616 -2.020 -2.764 1.00 89.31 131 LYS A O 1
ATOM 1013 N N . ILE A 1 132 ? -2.834 -2.107 -2.474 1.00 90.56 132 ILE A N 1
ATOM 1014 C CA . ILE A 1 132 ? -2.812 -2.146 -1.010 1.00 90.56 132 ILE A CA 1
ATOM 1015 C C . ILE A 1 132 ? -3.445 -3.454 -0.568 1.00 90.56 132 ILE A C 1
ATOM 1017 O O . ILE A 1 132 ? -4.585 -3.751 -0.925 1.00 90.56 132 ILE A O 1
ATOM 1021 N N . VAL A 1 133 ? -2.701 -4.225 0.214 1.00 89.69 133 VAL A N 1
ATOM 1022 C CA . VAL A 1 133 ? -3.114 -5.537 0.714 1.00 89.69 133 VAL A CA 1
ATOM 1023 C C . VAL A 1 133 ? -3.145 -5.507 2.237 1.00 89.69 133 VAL A C 1
ATOM 1025 O O . VAL A 1 133 ? -2.202 -5.019 2.861 1.00 89.69 133 VAL A O 1
ATOM 1028 N N . LYS A 1 134 ? -4.209 -6.033 2.850 1.00 90.25 134 LYS A N 1
ATOM 1029 C CA . LYS A 1 134 ? -4.237 -6.325 4.291 1.00 90.25 134 LYS A CA 1
ATOM 1030 C C . LYS A 1 134 ? -3.466 -7.621 4.535 1.00 90.25 134 LYS A C 1
ATOM 1032 O O . LYS A 1 134 ? -3.852 -8.659 4.004 1.00 90.25 134 LYS A O 1
ATOM 1037 N N . ARG A 1 135 ? -2.383 -7.572 5.322 1.00 89.25 135 ARG A N 1
ATOM 1038 C CA . ARG A 1 135 ? -1.439 -8.698 5.459 1.00 89.25 135 ARG A CA 1
ATOM 1039 C C . ARG A 1 135 ? -2.122 -9.975 5.951 1.00 89.25 135 ARG A C 1
ATOM 1041 O O . ARG A 1 135 ? -1.926 -11.026 5.359 1.00 89.25 135 ARG A O 1
ATOM 1048 N N . ASP A 1 136 ? -2.910 -9.894 7.023 1.00 86.56 136 ASP A N 1
ATOM 1049 C CA . ASP A 1 136 ? -3.479 -11.090 7.668 1.00 86.56 136 ASP A CA 1
ATOM 1050 C C . ASP A 1 136 ? -4.489 -11.842 6.799 1.00 86.56 136 ASP A C 1
ATOM 1052 O O . ASP A 1 136 ? -4.554 -13.067 6.850 1.00 86.56 136 ASP A O 1
ATOM 1056 N N . SER A 1 137 ? -5.286 -11.119 6.011 1.00 86.75 137 SER A N 1
ATOM 1057 C CA . SER A 1 137 ? -6.333 -11.709 5.171 1.00 86.75 137 SER A CA 1
ATOM 1058 C C . SER A 1 137 ? -5.918 -11.890 3.712 1.00 86.75 137 SER A C 1
ATOM 1060 O O . SER A 1 137 ? -6.669 -12.495 2.951 1.00 86.75 137 SER A O 1
ATOM 1062 N N . ASN A 1 138 ? -4.766 -11.348 3.300 1.00 83.62 138 ASN A N 1
ATOM 1063 C CA . ASN A 1 138 ? -4.389 -11.160 1.894 1.00 83.62 138 ASN A CA 1
ATOM 1064 C C . ASN A 1 138 ? -5.469 -10.435 1.062 1.00 83.62 138 ASN A C 1
ATOM 1066 O O . ASN A 1 138 ? -5.510 -10.549 -0.163 1.00 83.62 138 ASN A O 1
ATOM 1070 N N . GLU A 1 139 ? -6.353 -9.677 1.716 1.00 84.88 139 GLU A N 1
ATOM 1071 C CA . GLU A 1 139 ? -7.428 -8.944 1.055 1.00 84.88 139 GLU A CA 1
ATOM 1072 C C . GLU A 1 139 ? -6.855 -7.737 0.312 1.00 84.88 139 GLU A C 1
ATOM 1074 O O . GLU A 1 139 ? -6.121 -6.926 0.883 1.00 84.88 139 GLU A O 1
ATOM 1079 N N . ILE A 1 140 ? -7.220 -7.599 -0.961 1.00 85.62 140 ILE A N 1
ATOM 1080 C CA . ILE A 1 140 ? -6.860 -6.443 -1.778 1.00 85.62 140 ILE A CA 1
ATOM 1081 C C . ILE A 1 140 ? -7.845 -5.319 -1.465 1.00 85.62 140 ILE A C 1
ATOM 1083 O O . ILE A 1 140 ? -9.018 -5.387 -1.822 1.00 85.62 140 ILE A O 1
ATOM 1087 N N . LEU A 1 141 ? -7.359 -4.274 -0.805 1.00 86.12 141 LEU A N 1
ATOM 1088 C CA . LEU A 1 141 ? -8.169 -3.122 -0.409 1.00 86.12 141 LEU A CA 1
ATOM 1089 C C . LEU A 1 141 ? -8.217 -2.036 -1.481 1.00 86.12 141 LEU A C 1
ATOM 1091 O O . LEU A 1 141 ? -9.164 -1.253 -1.530 1.00 86.12 141 LEU A O 1
ATOM 1095 N N . PHE A 1 142 ? -7.175 -1.978 -2.305 1.00 87.25 142 PHE A N 1
ATOM 1096 C CA . PHE A 1 142 ? -7.029 -1.039 -3.406 1.00 87.25 142 PHE A CA 1
ATOM 1097 C C . PHE A 1 142 ? -6.108 -1.654 -4.459 1.00 87.25 142 PHE A C 1
ATOM 1099 O O . PHE A 1 142 ? -5.129 -2.311 -4.106 1.00 87.25 142 PHE A O 1
ATOM 1106 N N . SER A 1 143 ? -6.409 -1.447 -5.736 1.00 86.88 143 SER A N 1
ATOM 1107 C CA . SER A 1 143 ? -5.543 -1.845 -6.845 1.00 86.88 143 SER A CA 1
ATOM 1108 C C . SER A 1 143 ? -5.894 -1.014 -8.068 1.00 86.88 143 SER A C 1
ATOM 1110 O O . SER A 1 143 ? -6.764 -1.398 -8.845 1.00 86.88 143 SER A O 1
ATOM 1112 N N . ASP A 1 144 ? -5.230 0.124 -8.230 1.00 84.12 144 ASP A N 1
ATOM 1113 C CA . ASP A 1 144 ? -5.460 0.998 -9.378 1.00 84.12 144 ASP A CA 1
ATOM 1114 C C . ASP A 1 144 ? -4.226 1.858 -9.694 1.00 84.12 144 ASP A C 1
ATOM 1116 O O . ASP A 1 144 ? -3.196 1.804 -9.015 1.00 84.12 144 ASP A O 1
ATOM 1120 N N . ILE A 1 145 ? -4.318 2.634 -10.768 1.00 83.19 145 ILE A N 1
ATOM 1121 C CA . ILE A 1 145 ? -3.366 3.672 -11.133 1.00 83.19 145 ILE A CA 1
ATOM 1122 C C . ILE A 1 145 ? -3.650 4.912 -10.280 1.00 83.19 145 ILE A C 1
ATOM 1124 O O . ILE A 1 145 ? -4.744 5.478 -10.314 1.00 83.19 145 ILE A O 1
ATOM 1128 N N . ILE A 1 146 ? -2.637 5.372 -9.554 1.00 81.19 146 ILE A N 1
ATOM 1129 C CA . ILE A 1 146 ? -2.643 6.687 -8.922 1.00 81.19 146 ILE A CA 1
ATOM 1130 C C . ILE A 1 146 ? -2.433 7.721 -10.034 1.00 81.19 146 ILE A C 1
ATOM 1132 O O . ILE A 1 146 ? -1.433 7.675 -10.758 1.00 81.19 146 ILE A O 1
ATOM 1136 N N . HIS A 1 147 ? -3.417 8.593 -10.242 1.00 68.50 147 HIS A N 1
ATOM 1137 C CA . HIS A 1 147 ? -3.462 9.473 -11.406 1.00 68.50 147 HIS A CA 1
ATOM 1138 C C . HIS A 1 147 ? -2.448 10.607 -11.284 1.00 68.50 147 HIS A C 1
ATOM 1140 O O . HIS A 1 147 ? -2.703 11.617 -10.644 1.00 68.50 147 HIS A O 1
ATOM 1146 N N . SER A 1 148 ? -1.320 10.458 -11.979 1.00 53.69 148 SER A N 1
ATOM 1147 C CA . SER A 1 148 ? -0.328 11.516 -12.166 1.00 53.69 148 SER A CA 1
ATOM 1148 C C . SER A 1 148 ? -0.797 12.592 -13.132 1.00 53.69 148 SER A C 1
ATOM 1150 O O . SER A 1 148 ? -0.368 12.646 -14.283 1.00 53.69 148 SER A O 1
ATOM 1152 N N . ASP A 1 149 ? -1.671 13.477 -12.661 1.00 50.69 149 ASP A N 1
ATOM 1153 C CA . ASP A 1 149 ? -1.850 14.762 -13.325 1.00 50.69 149 ASP A CA 1
ATOM 1154 C C . ASP A 1 149 ? -0.557 15.580 -13.192 1.00 50.69 149 ASP A C 1
ATOM 1156 O O . ASP A 1 149 ? 0.144 15.532 -12.179 1.00 50.69 149 ASP A O 1
ATOM 1160 N N . THR A 1 150 ? -0.227 16.342 -14.236 1.00 47.44 150 THR A N 1
ATOM 1161 C CA . THR A 1 150 ? 1.079 16.979 -14.503 1.00 47.44 150 THR A CA 1
ATOM 1162 C C . THR A 1 150 ? 1.607 17.954 -13.431 1.00 47.44 150 THR A C 1
ATOM 1164 O O . THR A 1 150 ? 2.698 18.489 -13.593 1.00 47.44 150 THR A O 1
ATOM 1167 N N . ASN A 1 151 ? 0.877 18.175 -12.334 1.00 47.22 151 ASN A N 1
ATOM 1168 C CA . ASN A 1 151 ? 1.264 18.987 -11.171 1.00 47.22 151 ASN A CA 1
ATOM 1169 C C . ASN A 1 151 ? 1.211 18.146 -9.881 1.00 47.22 151 ASN A C 1
ATOM 1171 O O . ASN A 1 151 ? 0.464 18.442 -8.948 1.00 47.22 151 ASN A O 1
ATOM 1175 N N . PHE A 1 152 ? 1.958 17.044 -9.878 1.00 53.84 152 PHE A N 1
ATOM 1176 C CA . PHE A 1 152 ? 1.688 15.900 -9.019 1.00 53.84 152 PHE A CA 1
ATOM 1177 C C . PHE A 1 152 ? 2.137 16.066 -7.563 1.00 53.84 152 PHE A C 1
ATOM 1179 O O . PHE A 1 152 ? 3.246 16.514 -7.273 1.00 53.84 152 PHE A O 1
ATOM 1186 N N . ASN A 1 153 ? 1.290 15.609 -6.641 1.00 64.81 153 ASN A N 1
ATOM 1187 C CA . ASN A 1 153 ? 1.676 15.318 -5.269 1.00 64.81 153 ASN A CA 1
ATOM 1188 C C . ASN A 1 153 ? 1.099 13.949 -4.897 1.00 64.81 153 ASN A C 1
ATOM 1190 O O . ASN A 1 153 ? -0.024 13.873 -4.405 1.00 64.81 153 ASN A O 1
ATOM 1194 N N . ILE A 1 154 ? 1.882 12.881 -5.111 1.00 74.19 154 ILE A N 1
ATOM 1195 C CA . ILE A 1 154 ? 1.587 11.491 -4.689 1.00 74.19 154 ILE A CA 1
ATOM 1196 C C . ILE A 1 154 ? 1.058 11.443 -3.245 1.00 74.19 154 ILE A C 1
ATOM 1198 O O . ILE A 1 154 ? 0.225 10.607 -2.897 1.00 74.19 154 ILE A O 1
ATOM 1202 N N . GLY A 1 155 ? 1.501 12.379 -2.400 1.00 73.38 155 GLY A N 1
ATOM 1203 C CA . GLY A 1 155 ? 1.02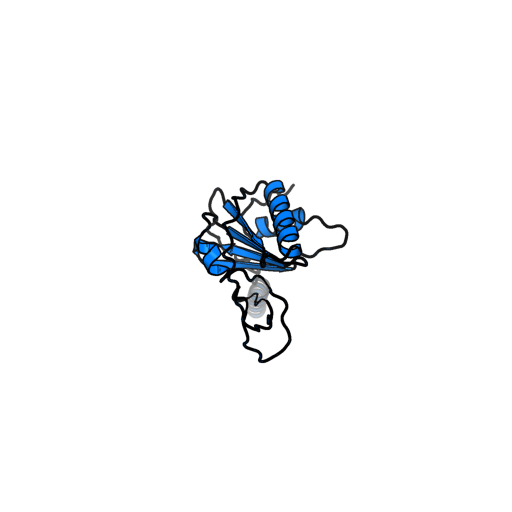7 12.537 -1.032 1.00 73.38 155 GLY A CA 1
ATOM 1204 C C . GLY A 1 155 ? -0.473 12.805 -0.893 1.00 73.38 155 GLY A C 1
ATOM 1205 O O . GLY A 1 155 ? -1.057 12.321 0.076 1.00 73.38 155 GLY A O 1
ATOM 1206 N N . THR A 1 156 ? -1.096 13.538 -1.820 1.00 78.69 156 THR A N 1
ATOM 1207 C CA . THR A 1 156 ? -2.530 13.872 -1.774 1.00 78.69 156 THR A CA 1
ATOM 1208 C C . THR A 1 156 ? -3.388 12.654 -2.098 1.00 78.69 156 THR A C 1
ATOM 1210 O O . THR A 1 156 ? -4.285 12.328 -1.321 1.00 78.69 156 THR A O 1
ATOM 1213 N N . ASP A 1 157 ? -3.068 11.934 -3.172 1.00 83.56 157 ASP A N 1
ATOM 1214 C CA . ASP A 1 157 ? -3.846 10.768 -3.600 1.00 83.56 157 ASP A CA 1
ATOM 1215 C C . ASP A 1 157 ? -3.715 9.624 -2.593 1.00 83.56 157 ASP A C 1
ATOM 1217 O O . ASP A 1 157 ? -4.704 9.008 -2.197 1.00 83.56 157 ASP A O 1
ATOM 1221 N N . ILE A 1 158 ? -2.4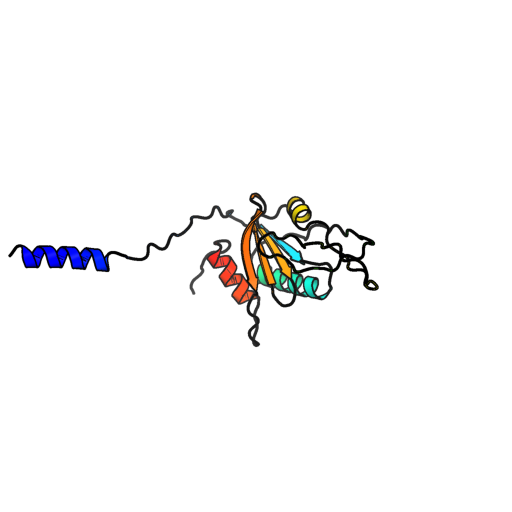98 9.392 -2.085 1.00 85.12 158 ILE A N 1
ATOM 1222 C CA . ILE A 1 158 ? -2.281 8.423 -1.008 1.00 85.12 158 ILE A CA 1
ATOM 1223 C C . ILE A 1 158 ? -3.074 8.824 0.232 1.00 85.12 158 ILE A C 1
ATOM 1225 O O . ILE A 1 158 ? -3.677 7.959 0.861 1.00 85.12 158 ILE A O 1
ATOM 1229 N N . ARG A 1 159 ? -3.133 10.113 0.584 1.00 85.50 159 ARG A N 1
ATOM 1230 C CA . ARG A 1 159 ? -3.940 10.564 1.723 1.00 85.50 159 ARG A CA 1
ATOM 1231 C C . ARG A 1 159 ? -5.415 10.229 1.530 1.00 85.50 159 ARG A C 1
ATOM 1233 O O . ARG A 1 159 ? -6.028 9.711 2.458 1.00 85.50 159 ARG A O 1
ATOM 1240 N N . GLU A 1 160 ? -5.982 10.517 0.363 1.00 86.19 160 GLU A N 1
ATOM 1241 C CA . GLU A 1 160 ? -7.384 10.205 0.071 1.00 86.19 160 GLU A CA 1
ATOM 1242 C C . GLU A 1 160 ? -7.652 8.700 0.166 1.00 86.19 160 GLU A C 1
ATOM 1244 O O . GLU A 1 160 ? -8.599 8.283 0.835 1.00 86.19 160 GLU A O 1
ATOM 1249 N N . ILE A 1 161 ? -6.770 7.876 -0.406 1.00 87.06 161 ILE A N 1
ATOM 1250 C CA . ILE A 1 161 ? -6.859 6.419 -0.298 1.00 87.06 161 ILE A CA 1
ATOM 1251 C C . ILE A 1 161 ? -6.807 5.992 1.175 1.00 87.06 161 ILE A C 1
ATOM 1253 O O . ILE A 1 161 ? -7.679 5.259 1.629 1.00 87.06 161 ILE A O 1
ATOM 1257 N N . LEU A 1 162 ? -5.841 6.478 1.958 1.00 87.00 162 LEU A N 1
ATOM 1258 C CA . LEU A 1 162 ? -5.712 6.136 3.378 1.00 87.00 162 LEU A CA 1
ATOM 1259 C C . LEU A 1 162 ? -6.946 6.540 4.201 1.00 87.00 162 LEU A C 1
ATOM 1261 O O . LEU A 1 162 ? -7.344 5.787 5.091 1.00 87.00 162 LEU A O 1
ATOM 1265 N N . VAL A 1 163 ? -7.551 7.698 3.910 1.00 87.62 163 VAL A N 1
ATOM 1266 C CA . VAL A 1 163 ? -8.797 8.156 4.549 1.00 87.62 163 VAL A CA 1
ATOM 1267 C C . VAL A 1 163 ? -9.962 7.243 4.167 1.00 87.62 163 VAL A C 1
ATOM 1269 O O . VAL A 1 163 ? -10.684 6.776 5.045 1.00 87.62 163 VAL A O 1
ATOM 1272 N N . ASN A 1 164 ? -10.110 6.919 2.880 1.00 85.94 164 ASN A N 1
ATOM 1273 C CA . ASN A 1 164 ? -11.158 6.022 2.384 1.00 85.94 164 ASN A CA 1
ATOM 1274 C C . ASN A 1 164 ? -11.015 4.595 2.933 1.00 85.94 164 ASN A C 1
ATOM 1276 O O . ASN A 1 164 ? -12.006 3.894 3.142 1.00 85.94 164 ASN A O 1
ATOM 1280 N N . LEU A 1 165 ? -9.782 4.161 3.198 1.00 85.12 165 LEU A N 1
ATOM 1281 C CA . LEU A 1 165 ? -9.494 2.888 3.850 1.00 85.12 165 LEU A CA 1
ATOM 1282 C C . LEU A 1 165 ? -9.668 2.935 5.378 1.00 85.12 165 LEU A C 1
ATOM 1284 O O . LEU A 1 165 ? -9.670 1.877 6.005 1.00 85.12 165 LEU A O 1
ATOM 1288 N N . GLY A 1 166 ? -9.822 4.121 5.976 1.00 85.00 166 GLY A N 1
ATOM 1289 C CA . GLY A 1 166 ? -9.904 4.315 7.425 1.00 85.00 166 GLY A CA 1
ATOM 1290 C C . GLY A 1 166 ? -8.571 4.135 8.160 1.00 85.00 166 GLY A C 1
ATOM 1291 O O . GLY A 1 166 ? -8.565 4.034 9.382 1.00 85.00 166 GLY A O 1
ATOM 1292 N N . ILE A 1 167 ? -7.447 4.086 7.434 1.00 84.81 167 ILE A N 1
ATOM 1293 C CA . ILE A 1 167 ? -6.092 3.919 7.993 1.00 84.81 167 ILE A CA 1
ATOM 1294 C C . ILE A 1 167 ? -5.651 5.195 8.717 1.00 84.81 167 ILE A C 1
ATOM 1296 O O . ILE A 1 167 ? -4.972 5.130 9.742 1.00 84.81 167 ILE A O 1
ATOM 1300 N N . ILE A 1 168 ? -6.058 6.355 8.202 1.00 85.31 168 ILE A N 1
ATOM 1301 C CA . ILE A 1 168 ? -5.884 7.649 8.865 1.00 85.31 168 ILE A CA 1
ATOM 1302 C C . ILE A 1 168 ? -7.249 8.325 9.046 1.00 85.31 168 ILE A C 1
ATOM 1304 O O . ILE A 1 168 ? -8.146 8.118 8.226 1.00 85.31 168 ILE A O 1
ATOM 1308 N N . PRO A 1 169 ? -7.433 9.142 10.098 1.00 81.81 169 PRO A N 1
ATOM 1309 C CA . PRO A 1 169 ? -8.685 9.858 10.302 1.00 81.81 169 PRO A CA 1
ATOM 1310 C C . PRO A 1 169 ? -8.926 10.898 9.199 1.00 81.81 169 PRO A C 1
ATOM 1312 O O . PRO A 1 169 ? -7.997 11.592 8.772 1.00 81.81 169 PRO A O 1
ATOM 1315 N N . ASP A 1 170 ? -10.191 11.062 8.797 1.00 83.38 170 ASP A N 1
ATOM 1316 C CA . ASP A 1 170 ? -10.621 12.182 7.956 1.00 83.38 170 ASP A CA 1
ATOM 1317 C C . ASP A 1 170 ? -10.570 13.481 8.768 1.00 83.38 170 ASP A C 1
ATOM 1319 O O . ASP A 1 170 ? -11.528 13.885 9.431 1.00 83.38 170 ASP A O 1
ATOM 1323 N N . ILE A 1 171 ? -9.408 14.129 8.763 1.00 74.69 171 ILE A N 1
ATOM 1324 C CA . ILE A 1 171 ? -9.266 15.479 9.299 1.00 74.69 171 ILE A CA 1
ATOM 1325 C C . ILE A 1 171 ? -9.766 16.426 8.210 1.00 74.69 171 ILE A C 1
ATOM 1327 O O . ILE A 1 171 ? -8.976 16.906 7.388 1.00 74.69 171 ILE A O 1
ATOM 1331 N N . LYS A 1 172 ? -11.081 16.659 8.176 1.00 64.50 172 LYS A N 1
ATOM 1332 C CA . LYS A 1 172 ? -11.642 17.794 7.440 1.00 64.50 172 LYS A CA 1
ATOM 1333 C C . LYS A 1 172 ? -11.095 19.065 8.085 1.00 64.50 172 LYS A C 1
ATOM 1335 O O . LYS A 1 172 ? -11.286 19.272 9.282 1.00 64.50 172 LYS A O 1
ATOM 1340 N N . LYS A 1 173 ? -10.333 19.839 7.310 1.00 51.69 173 LYS A N 1
ATOM 1341 C CA . LYS A 1 173 ? -9.947 21.201 7.689 1.00 51.69 173 LYS A CA 1
ATOM 1342 C C . LYS A 1 173 ? -11.164 22.113 7.657 1.00 51.69 173 LYS A C 1
ATOM 1344 O O . LYS A 1 173 ? -12.011 21.904 6.760 1.00 51.69 173 LYS A O 1
#

pLDDT: mean 72.26, std 18.27, range [35.5, 94.5]